Protein AF-A0A077WDD2-F1 (afdb_monomer_lite)

InterPro domains:
  IPR000727 Target SNARE coiled-coil homology domain [PS50192] (59-121)
  IPR000727 Target SNARE coiled-coil homology domain [SM00397] (54-121)
  IPR010989 SNARE [SSF47661] (2-114)
  IPR045242 Syntaxin [PTHR19957] (3-129)

Organism: NCBI:txid688394

Foldseek 3Di:
DVVVVVVVVLVVQLVLVCVVPVPDDPVNSVCCVVVPPSPVSVVVSCCVVCPPPPVVVVVVVVVVVVVVVVVVVVVVVVVVVVVVVVVVVVVVVVVVVVVVVVVVVVVVVVVVVVVVVVVVVVVVVVVVVPPDVVVVVVVVVVPD

Radius of gyration: 53.76 Å; chains: 1; bounding box: 95×28×147 Å

Secondary structure (DSSP, 8-state):
-HHHHHHHHHHHHHHHHHHH-TT--HHHHHHHHHTS-HHHHHHHHHHHHHHHHHHHHHHHHHHHHHHHHHHHHHHHHHHHHHHHHHHHHHHHHHHHHHHHHHHHHHHHHHHHHHHHHHHHHHHHHHHHT-SSHHHHHHHHTT--

Structure (mmCIF, N/CA/C/O backbone):
data_AF-A0A077WDD2-F1
#
_entry.id   AF-A0A077WDD2-F1
#
loop_
_atom_site.group_PDB
_atom_site.id
_atom_site.type_symbol
_atom_site.label_atom_id
_atom_site.label_alt_id
_atom_site.label_comp_id
_atom_site.label_asym_id
_atom_site.label_entity_id
_atom_site.label_seq_id
_atom_site.pdbx_PDB_ins_code
_atom_site.Cartn_x
_atom_site.Cartn_y
_atom_site.Cartn_z
_atom_site.occupancy
_atom_site.B_iso_or_equiv
_atom_site.auth_seq_id
_atom_site.auth_comp_id
_atom_site.auth_asym_id
_atom_site.auth_atom_id
_atom_site.pdbx_PDB_model_num
ATOM 1 N N . MET A 1 1 ? -9.088 -19.441 65.237 1.00 60.03 1 MET A N 1
ATOM 2 C CA . MET A 1 1 ? -9.086 -19.517 63.758 1.00 60.03 1 MET A CA 1
ATOM 3 C C . MET A 1 1 ? -10.332 -18.861 63.164 1.00 60.03 1 MET A C 1
ATOM 5 O O . MET A 1 1 ? -10.167 -17.946 62.370 1.00 60.03 1 MET A O 1
ATOM 9 N N . GLU A 1 2 ? -11.548 -19.211 63.598 1.00 63.06 2 GLU A N 1
ATOM 10 C CA . GLU A 1 2 ? -12.814 -18.647 63.072 1.00 63.06 2 GLU A CA 1
ATOM 11 C C . GLU A 1 2 ? -12.911 -17.114 63.093 1.00 63.06 2 GLU A C 1
ATOM 13 O O . GLU A 1 2 ? -13.174 -16.514 62.058 1.00 63.06 2 GLU A O 1
ATOM 18 N N . ARG A 1 3 ? -12.581 -16.447 64.209 1.00 73.81 3 ARG A N 1
ATOM 19 C CA . ARG A 1 3 ? -12.674 -14.971 64.307 1.00 73.81 3 ARG A CA 1
ATOM 20 C C . ARG A 1 3 ? -11.801 -14.206 63.300 1.00 73.81 3 ARG A C 1
ATOM 22 O O . ARG A 1 3 ? -12.102 -13.068 62.948 1.00 73.81 3 ARG A O 1
ATOM 29 N N . MET A 1 4 ? -10.699 -14.805 62.840 1.00 74.94 4 MET A N 1
ATOM 30 C CA . MET A 1 4 ? -9.852 -14.219 61.791 1.00 74.94 4 MET A CA 1
ATOM 31 C C . MET A 1 4 ? -10.467 -14.399 60.400 1.00 74.94 4 MET A C 1
ATOM 33 O O . MET A 1 4 ? -10.372 -13.491 59.574 1.00 74.94 4 MET A O 1
ATOM 37 N N . TYR A 1 5 ? -11.100 -15.546 60.145 1.00 74.56 5 TYR A N 1
ATOM 38 C CA . TYR A 1 5 ? -11.825 -15.803 58.900 1.00 74.56 5 TYR A CA 1
ATOM 39 C C . TYR A 1 5 ? -13.037 -14.885 58.767 1.00 74.56 5 TYR A C 1
ATOM 41 O O . TYR A 1 5 ? -13.215 -14.259 57.726 1.00 74.56 5 TYR A O 1
ATOM 49 N N . GLU A 1 6 ? -13.795 -14.724 59.844 1.00 77.75 6 GLU A N 1
ATOM 50 C CA . GLU A 1 6 ? -14.983 -13.876 59.894 1.00 77.75 6 GLU A CA 1
ATOM 51 C C . GLU A 1 6 ? -14.646 -12.395 59.646 1.00 77.75 6 GLU A C 1
ATOM 53 O O . GLU A 1 6 ? -15.274 -11.735 58.818 1.00 77.75 6 GLU A O 1
ATOM 58 N N . ARG A 1 7 ? -13.563 -11.885 60.254 1.00 82.38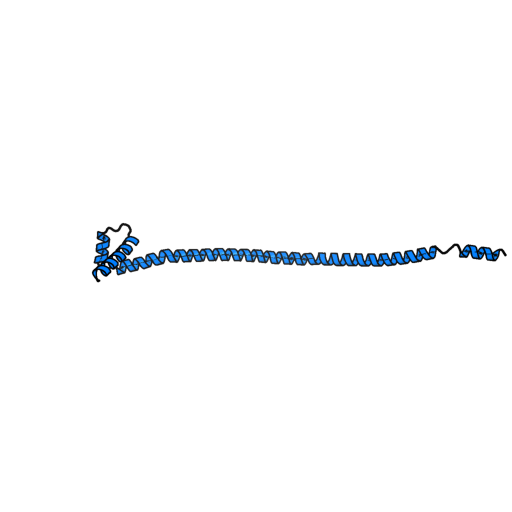 7 ARG A N 1
ATOM 59 C CA . ARG A 1 7 ? -13.057 -10.529 59.970 1.00 82.38 7 ARG A CA 1
ATOM 60 C C . ARG A 1 7 ? -12.615 -10.352 58.521 1.00 82.38 7 ARG A C 1
ATOM 62 O O . ARG A 1 7 ? -12.951 -9.346 57.900 1.00 82.38 7 ARG A O 1
ATOM 69 N N . LYS A 1 8 ? -11.860 -11.311 57.972 1.00 80.12 8 LYS A N 1
ATOM 70 C CA . LYS A 1 8 ? -11.415 -11.258 56.569 1.00 80.12 8 LYS A CA 1
ATOM 71 C C . LYS A 1 8 ? -12.592 -11.330 55.597 1.00 80.12 8 LYS A C 1
ATOM 73 O O . LYS A 1 8 ? -12.531 -10.703 54.542 1.00 80.12 8 LYS A O 1
ATOM 78 N N . TYR A 1 9 ? -13.640 -12.071 55.946 1.00 77.50 9 TYR A N 1
ATOM 79 C CA . TYR A 1 9 ? -14.871 -12.165 55.171 1.00 77.50 9 TYR A CA 1
ATOM 80 C C . TYR A 1 9 ? -15.644 -10.838 55.186 1.00 77.50 9 TYR A C 1
ATOM 82 O O . TYR A 1 9 ? -15.887 -10.280 54.114 1.00 77.50 9 TYR A O 1
ATOM 90 N N . ARG A 1 10 ? -15.895 -10.252 56.368 1.00 82.00 10 ARG A N 1
ATOM 91 C CA . ARG A 1 10 ? -16.527 -8.922 56.494 1.00 82.00 10 ARG A CA 1
ATOM 92 C C . ARG A 1 10 ? -15.783 -7.841 55.709 1.00 82.00 10 ARG A C 1
ATOM 94 O O . ARG A 1 10 ? -16.391 -7.131 54.918 1.00 82.00 10 ARG A O 1
ATOM 101 N N . GLN A 1 11 ? -14.455 -7.778 55.834 1.00 82.94 11 GLN A N 1
ATOM 102 C CA . GLN A 1 11 ? -13.628 -6.807 55.100 1.00 82.94 11 GLN A CA 1
ATOM 103 C C . GLN A 1 11 ? -13.669 -6.971 53.575 1.00 82.94 11 GLN A C 1
ATOM 105 O O . GLN A 1 11 ? -13.337 -6.040 52.837 1.00 82.94 11 GLN A O 1
ATOM 110 N N . ARG A 1 12 ? -13.972 -8.170 53.067 1.00 80.25 12 ARG A N 1
ATOM 111 C CA . ARG A 1 12 ? -14.144 -8.391 51.626 1.00 80.25 12 ARG A CA 1
ATOM 112 C C . ARG A 1 12 ? -15.505 -7.881 51.166 1.00 80.25 12 ARG A C 1
ATOM 114 O O . ARG A 1 12 ? -15.552 -7.165 50.172 1.00 80.25 12 ARG A O 1
ATOM 121 N N . ILE A 1 13 ? -16.567 -8.186 51.911 1.00 76.62 13 ILE A N 1
ATOM 122 C CA . ILE A 1 13 ? -17.924 -7.731 51.583 1.00 76.62 13 ILE A CA 1
ATOM 123 C C . ILE A 1 13 ? -18.043 -6.209 51.683 1.00 76.62 13 ILE A C 1
ATOM 125 O O . ILE A 1 13 ? -18.556 -5.582 50.762 1.00 76.62 13 ILE A O 1
ATOM 129 N N . GLU A 1 14 ? -17.483 -5.593 52.723 1.00 81.00 14 GLU A N 1
ATOM 130 C CA . GLU A 1 14 ? -17.473 -4.134 52.872 1.00 81.00 14 GLU A CA 1
ATOM 131 C C . GLU A 1 14 ? -16.817 -3.428 51.674 1.00 81.00 14 GLU A C 1
ATOM 133 O O . GLU A 1 14 ? -17.360 -2.456 51.144 1.00 81.00 14 GLU A O 1
ATOM 138 N N . ARG A 1 15 ? -15.667 -3.932 51.206 1.00 80.31 15 ARG A N 1
ATOM 139 C CA . ARG A 1 15 ? -14.998 -3.384 50.016 1.00 80.31 15 ARG A CA 1
ATOM 140 C C . ARG A 1 15 ? -15.868 -3.504 48.769 1.00 80.31 15 ARG A C 1
ATOM 142 O O . ARG A 1 15 ? -15.912 -2.566 47.979 1.00 80.31 15 ARG A O 1
ATOM 149 N N . GLN A 1 16 ? -16.575 -4.622 48.616 1.00 71.94 16 GLN A N 1
ATOM 150 C CA . GLN A 1 16 ? -17.495 -4.846 47.502 1.00 71.94 16 GLN A CA 1
ATOM 151 C C . GLN A 1 16 ? -18.674 -3.856 47.539 1.00 71.94 16 GLN A C 1
ATOM 153 O O . GLN A 1 16 ? -19.033 -3.291 46.510 1.00 71.94 16 GLN A O 1
ATOM 158 N N . ILE A 1 17 ? -19.243 -3.598 48.723 1.00 75.19 17 ILE A N 1
ATOM 159 C CA . ILE A 1 17 ? -20.353 -2.648 48.908 1.00 75.19 17 ILE A CA 1
ATOM 160 C C . ILE A 1 17 ? -19.895 -1.221 48.599 1.00 75.19 17 ILE A C 1
ATOM 162 O O . ILE A 1 17 ? -20.544 -0.522 47.823 1.00 75.19 17 ILE A O 1
ATOM 166 N N . ARG A 1 18 ? -18.749 -0.797 49.146 1.00 77.62 18 ARG A N 1
ATOM 167 C CA . ARG A 1 18 ? -18.195 0.548 48.918 1.00 77.62 18 ARG A CA 1
ATOM 168 C C . ARG A 1 18 ? -17.770 0.783 47.465 1.00 77.62 18 ARG A C 1
ATOM 170 O O . ARG A 1 18 ? -17.810 1.920 47.010 1.00 77.62 18 ARG A O 1
ATOM 177 N N . PHE A 1 19 ? -17.409 -0.266 46.725 1.00 73.19 19 PHE A N 1
ATOM 178 C CA . PHE A 1 19 ? -17.157 -0.170 45.284 1.00 73.19 19 PHE A CA 1
ATOM 179 C C . PHE A 1 19 ? -18.426 0.202 44.498 1.00 73.19 19 PHE A C 1
ATOM 181 O O . PHE A 1 19 ? -18.357 0.977 43.550 1.00 73.19 19 PHE A O 1
ATOM 188 N N . VAL A 1 20 ? -19.589 -0.315 44.910 1.00 68.19 20 VAL A N 1
ATOM 189 C CA . VAL A 1 20 ? -20.886 -0.048 44.259 1.00 68.19 20 VAL A CA 1
ATOM 190 C C . VAL A 1 20 ? -21.521 1.249 44.768 1.00 68.19 20 VAL A C 1
ATOM 192 O O . VAL A 1 20 ? -22.105 2.003 43.992 1.00 68.19 20 VAL A O 1
ATOM 195 N N . LYS A 1 21 ? -21.403 1.527 46.070 1.00 70.31 21 LYS A N 1
ATOM 196 C CA . LYS A 1 21 ? -21.959 2.710 46.730 1.00 70.31 21 LYS A CA 1
ATOM 197 C C . LYS A 1 21 ? -20.865 3.402 47.557 1.00 70.31 21 LYS A C 1
ATOM 199 O O . LYS A 1 21 ? -20.738 3.131 48.752 1.00 70.31 21 LYS A O 1
ATOM 204 N N . PRO A 1 22 ? -20.094 4.327 46.953 1.00 74.88 22 PRO A N 1
ATOM 205 C CA . PRO A 1 22 ? -18.954 4.985 47.606 1.00 74.88 22 PRO A CA 1
ATOM 206 C C . PRO A 1 22 ? -19.325 5.759 48.876 1.00 74.88 22 PRO A C 1
ATOM 208 O O . PRO A 1 22 ? -18.512 5.885 49.787 1.00 74.88 22 PRO A O 1
ATOM 211 N N . ASN A 1 23 ? -20.573 6.235 48.944 1.00 78.19 23 ASN A N 1
ATOM 212 C CA . ASN A 1 23 ? -21.110 7.045 50.038 1.00 78.19 23 ASN A CA 1
ATOM 213 C C . ASN A 1 23 ? -21.904 6.221 51.071 1.00 78.19 23 ASN A C 1
ATOM 215 O O . ASN A 1 23 ? -22.665 6.800 51.845 1.00 78.19 23 ASN A O 1
ATOM 219 N N . ALA A 1 24 ? -21.804 4.886 51.056 1.00 75.56 24 ALA A N 1
ATOM 220 C CA . ALA A 1 24 ? -22.479 4.044 52.043 1.00 75.56 24 ALA A CA 1
ATOM 221 C C . ALA A 1 24 ? -21.936 4.328 53.455 1.00 75.56 24 ALA A C 1
ATOM 223 O O . ALA A 1 24 ? -20.719 4.338 53.667 1.00 75.56 24 ALA A O 1
ATOM 224 N N . SER A 1 25 ? -22.834 4.563 54.418 1.00 82.50 25 SER A N 1
ATOM 225 C CA . SER A 1 25 ? -22.439 4.729 55.820 1.00 82.50 25 SER A CA 1
ATOM 226 C C . SER A 1 25 ? -22.046 3.382 56.427 1.00 82.50 25 SER A C 1
ATOM 228 O O . SER A 1 25 ? -22.465 2.326 55.948 1.00 82.50 25 SER A O 1
ATOM 230 N N . GLN A 1 26 ? -21.253 3.409 57.500 1.00 80.31 26 GLN A N 1
ATOM 231 C CA . GLN A 1 26 ? -20.816 2.183 58.173 1.00 80.31 26 GLN A CA 1
ATOM 232 C C . GLN A 1 26 ? -22.012 1.344 58.661 1.00 80.31 26 GLN A C 1
ATOM 234 O O . GLN A 1 26 ? -22.034 0.136 58.455 1.00 80.31 26 GLN A O 1
ATOM 239 N N . ASP A 1 27 ? -23.056 2.005 59.171 1.00 79.88 27 ASP A N 1
ATOM 240 C CA . ASP A 1 27 ? -24.294 1.354 59.613 1.00 79.88 27 ASP A CA 1
ATOM 241 C C . ASP A 1 27 ? -25.061 0.682 58.466 1.00 79.88 27 ASP A C 1
ATOM 243 O O . ASP A 1 27 ? -25.736 -0.325 58.669 1.00 79.88 27 ASP A O 1
ATOM 247 N N . GLU A 1 28 ? -24.998 1.237 57.254 1.00 73.06 28 GLU A N 1
ATOM 248 C CA . GLU A 1 28 ? -25.636 0.644 56.076 1.00 73.06 28 GLU A CA 1
ATOM 249 C C . GLU A 1 28 ? -24.865 -0.595 55.602 1.00 73.06 28 GLU A C 1
ATOM 251 O O . GLU A 1 28 ? -25.471 -1.616 55.280 1.00 73.06 28 GLU A O 1
ATOM 256 N N . VAL A 1 29 ? -23.530 -0.532 55.625 1.00 77.25 29 VAL A N 1
ATOM 257 C CA . VAL A 1 29 ? -22.656 -1.671 55.317 1.00 77.25 29 VAL A CA 1
ATOM 258 C C . VAL A 1 29 ? -22.899 -2.819 56.296 1.00 77.25 29 VAL A C 1
ATOM 260 O O . VAL A 1 29 ? -23.076 -3.955 55.858 1.00 77.25 29 VAL A O 1
ATOM 263 N N . ASP A 1 30 ? -22.955 -2.533 57.598 1.00 80.88 30 ASP A N 1
ATOM 264 C CA . ASP A 1 30 ? -23.160 -3.557 58.624 1.00 80.88 30 ASP A CA 1
ATOM 265 C C . ASP A 1 30 ? -24.538 -4.220 58.500 1.00 80.88 30 ASP A C 1
ATOM 267 O O . ASP A 1 30 ? -24.632 -5.444 58.559 1.00 80.88 30 ASP A O 1
ATOM 271 N N . ARG A 1 31 ? -25.596 -3.455 58.193 1.00 78.56 31 ARG A N 1
ATOM 272 C CA . ARG A 1 31 ? -26.936 -4.017 57.937 1.00 78.56 31 ARG A CA 1
ATOM 273 C C . ARG A 1 31 ? -26.968 -4.973 56.748 1.00 78.56 31 ARG A C 1
ATOM 275 O O . ARG A 1 31 ? -27.664 -5.977 56.813 1.00 78.56 31 ARG A O 1
ATOM 282 N N . ILE A 1 32 ? -26.243 -4.667 55.673 1.00 72.25 32 ILE A N 1
ATOM 283 C CA . ILE A 1 32 ? -26.188 -5.502 54.461 1.00 72.25 32 ILE A CA 1
ATOM 284 C C . ILE A 1 32 ? -25.344 -6.763 54.691 1.00 72.25 32 ILE A C 1
ATOM 286 O O . ILE A 1 32 ? -25.631 -7.828 54.148 1.00 72.25 32 ILE A O 1
ATOM 290 N N . VAL A 1 33 ? -24.288 -6.647 55.494 1.00 75.69 33 VAL A N 1
ATOM 291 C CA . VAL A 1 33 ? -23.458 -7.782 55.910 1.00 75.69 33 VAL A CA 1
ATOM 292 C C . VAL A 1 33 ? -24.249 -8.722 56.827 1.00 75.69 33 VAL A C 1
ATOM 294 O O . VAL A 1 33 ? -24.132 -9.939 56.688 1.00 75.69 33 VAL A O 1
ATOM 297 N N . ASP A 1 34 ? -25.074 -8.168 57.718 1.00 75.50 34 ASP A N 1
ATOM 298 C CA . ASP A 1 34 ? -25.865 -8.920 58.698 1.00 75.50 34 ASP A CA 1
ATOM 299 C C . ASP A 1 34 ? -27.185 -9.467 58.127 1.00 75.50 34 ASP A C 1
ATOM 301 O O . ASP A 1 34 ? -27.693 -10.473 58.624 1.00 75.50 34 ASP A O 1
ATOM 305 N N . SER A 1 35 ? -27.740 -8.862 57.067 1.00 68.50 35 SER A N 1
ATOM 306 C CA . SER A 1 35 ? -29.018 -9.283 56.469 1.00 68.50 35 SER A CA 1
ATOM 307 C C . SER A 1 35 ? -28.960 -10.621 55.727 1.00 68.50 35 SER A C 1
ATOM 309 O O . SER A 1 35 ? -29.995 -11.115 55.288 1.00 68.50 35 SER A O 1
ATOM 311 N N . ASN A 1 36 ? -27.780 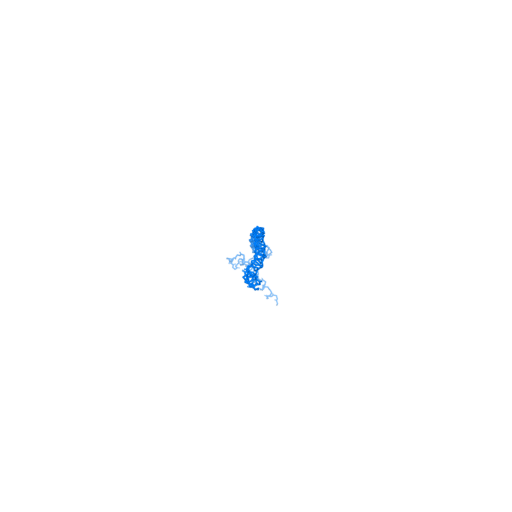-11.235 55.594 1.00 60.09 36 ASN A N 1
ATOM 312 C CA . ASN A 1 36 ? -27.578 -12.525 54.928 1.00 60.09 36 ASN A CA 1
ATOM 313 C C . ASN A 1 36 ? -28.138 -12.586 53.482 1.00 60.09 36 ASN A C 1
ATOM 315 O O . ASN A 1 36 ? -28.306 -13.673 52.928 1.00 60.09 36 ASN A O 1
ATOM 319 N N . GLU A 1 37 ? -28.328 -11.424 52.833 1.00 61.69 37 GLU A N 1
ATOM 320 C CA . GLU A 1 37 ? -28.595 -11.262 51.392 1.00 61.69 37 GLU A CA 1
ATOM 321 C C . GLU A 1 37 ? -27.372 -10.760 50.574 1.00 61.69 37 GLU A C 1
ATOM 323 O O . GLU A 1 37 ? -27.512 -9.926 49.673 1.00 61.69 37 GLU A O 1
ATOM 328 N N . PRO A 1 38 ? -26.132 -11.244 50.799 1.00 57.81 38 PRO A N 1
ATOM 329 C CA . PRO A 1 38 ? -24.995 -10.813 49.991 1.00 57.81 38 PRO A CA 1
ATOM 330 C C . PRO A 1 38 ? -25.113 -11.276 48.529 1.00 57.81 38 PRO A C 1
ATOM 332 O O . PRO A 1 38 ? -24.479 -10.693 47.656 1.00 57.81 38 PRO A O 1
ATOM 335 N N . SER A 1 39 ? -25.933 -12.290 48.236 1.00 58.03 39 SER A N 1
ATOM 336 C CA . SER A 1 39 ? -26.061 -12.921 46.917 1.00 58.03 39 SER A CA 1
ATOM 337 C C . SER A 1 39 ? -26.628 -11.996 45.832 1.00 58.03 39 SER A C 1
ATOM 339 O O . SER A 1 39 ? -26.098 -11.994 44.718 1.00 58.03 39 SER A O 1
ATOM 341 N N . GLN A 1 40 ? -27.642 -11.176 46.131 1.00 60.91 40 GLN A N 1
ATOM 342 C CA . GLN A 1 40 ? -28.234 -10.263 45.140 1.00 60.91 40 GLN A CA 1
ATOM 343 C C . GLN A 1 40 ? -27.293 -9.110 44.779 1.00 60.91 40 GLN A C 1
ATOM 345 O O . GLN A 1 40 ? -27.095 -8.820 43.600 1.00 60.91 40 GLN A O 1
ATOM 350 N N . ILE A 1 41 ? -26.639 -8.502 45.772 1.00 61.41 41 ILE A N 1
ATOM 351 C CA . ILE A 1 41 ? -25.672 -7.418 45.542 1.00 61.41 41 ILE A CA 1
ATOM 352 C C . ILE A 1 41 ? -24.440 -7.949 44.800 1.00 61.41 41 ILE A C 1
ATOM 354 O O . ILE A 1 41 ? -23.918 -7.277 43.907 1.00 61.41 41 ILE A O 1
ATOM 358 N N . PHE A 1 42 ? -24.004 -9.178 45.097 1.00 58.59 42 PHE A N 1
ATOM 359 C CA . PHE A 1 42 ? -22.895 -9.807 44.381 1.00 58.59 42 PHE A CA 1
ATOM 360 C C . PHE A 1 42 ? -23.243 -10.089 42.916 1.00 58.59 42 PHE A C 1
ATOM 362 O O . PHE A 1 42 ? -22.450 -9.750 42.036 1.00 58.59 42 PHE A O 1
ATOM 369 N N . ALA A 1 43 ? -24.434 -10.639 42.647 1.00 61.56 43 ALA A N 1
ATOM 370 C CA . ALA A 1 43 ? -24.925 -10.884 41.291 1.00 61.56 43 ALA A CA 1
ATOM 371 C C . ALA A 1 43 ? -25.019 -9.579 40.488 1.00 61.56 43 ALA A C 1
ATOM 373 O O . ALA A 1 43 ? -24.549 -9.511 39.351 1.00 61.56 43 ALA A O 1
ATOM 374 N N . GLN A 1 44 ? -25.516 -8.510 41.112 1.00 59.88 44 GLN A N 1
ATOM 375 C CA . GLN A 1 44 ? -25.547 -7.187 40.504 1.00 59.88 44 GLN A CA 1
ATOM 376 C C . GLN A 1 44 ? -24.121 -6.662 40.231 1.00 59.88 44 GLN A C 1
ATOM 378 O O . GLN A 1 44 ? -23.847 -6.173 39.135 1.00 59.88 44 GLN A O 1
ATOM 383 N N . SER A 1 45 ? -23.178 -6.836 41.168 1.00 56.62 45 SER A N 1
ATOM 384 C CA . SER A 1 45 ? -21.779 -6.394 41.019 1.00 56.62 45 SER A CA 1
ATOM 385 C C . SER A 1 45 ? -21.018 -7.123 39.904 1.00 56.62 45 SER A C 1
ATOM 387 O O . SER A 1 45 ? -20.215 -6.502 39.207 1.00 56.62 45 SER A O 1
ATOM 389 N N . LEU A 1 46 ? -21.300 -8.413 39.678 1.00 59.25 46 LEU A N 1
ATOM 390 C CA . LEU A 1 46 ? -20.712 -9.190 38.584 1.00 59.25 46 LEU A CA 1
ATOM 391 C C . LEU A 1 46 ? -21.239 -8.719 37.226 1.00 59.25 46 LEU A C 1
ATOM 393 O O . LEU A 1 46 ? -20.459 -8.576 36.284 1.00 59.25 46 LEU A O 1
ATOM 397 N N . VAL A 1 47 ? -22.535 -8.414 37.131 1.00 62.66 47 VAL A N 1
ATOM 398 C CA . VAL A 1 47 ? -23.155 -7.906 35.899 1.00 62.66 47 VAL A CA 1
ATOM 399 C C . VAL A 1 47 ? -22.632 -6.511 35.545 1.00 62.66 47 VAL A C 1
ATOM 401 O O . VAL A 1 47 ? -22.287 -6.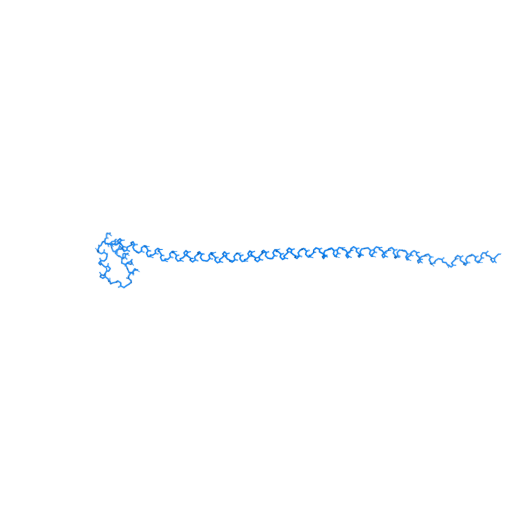281 34.386 1.00 62.66 47 VAL A O 1
ATOM 404 N N . TYR A 1 48 ? -22.505 -5.601 36.517 1.00 61.69 48 TYR A N 1
ATOM 405 C CA . TYR A 1 48 ? -21.973 -4.251 36.282 1.00 61.69 48 TYR A CA 1
ATOM 406 C C . TYR A 1 48 ? -20.481 -4.259 35.913 1.00 61.69 48 TYR A C 1
ATOM 408 O O . TYR A 1 48 ? -20.085 -3.621 34.936 1.00 61.69 48 TYR A O 1
ATOM 416 N N . THR A 1 49 ? -19.663 -5.026 36.640 1.00 58.41 49 THR A N 1
ATOM 417 C CA . THR A 1 49 ? -18.208 -5.097 36.407 1.00 58.41 49 THR A CA 1
ATOM 418 C C . THR A 1 49 ? -17.868 -5.778 35.077 1.00 58.41 49 THR A C 1
ATOM 420 O O . THR A 1 49 ? -16.948 -5.347 34.382 1.00 58.41 49 THR A O 1
ATOM 423 N N . THR A 1 50 ? -18.628 -6.807 34.684 1.00 57.88 50 THR A N 1
ATOM 424 C CA . THR A 1 50 ? -18.379 -7.553 33.436 1.00 57.88 50 THR A CA 1
ATOM 425 C C . THR A 1 50 ? -18.892 -6.800 32.207 1.00 57.88 50 THR A C 1
ATOM 427 O O . THR A 1 50 ? -18.218 -6.773 31.180 1.00 57.88 50 THR A O 1
ATOM 430 N N . ARG A 1 51 ? -20.057 -6.137 32.289 1.00 59.28 51 ARG A N 1
ATOM 431 C CA . ARG A 1 51 ? -20.645 -5.443 31.130 1.00 59.28 51 ARG A CA 1
ATOM 432 C C . ARG A 1 51 ? -19.952 -4.135 30.764 1.00 59.28 51 ARG A C 1
ATOM 434 O O . ARG A 1 51 ? -19.893 -3.823 29.580 1.00 59.28 51 ARG A O 1
ATOM 441 N N . SER A 1 52 ? -19.453 -3.374 31.738 1.00 63.84 52 SER A N 1
ATOM 442 C CA . SER A 1 52 ? -18.914 -2.039 31.447 1.00 63.84 52 SER A CA 1
ATOM 443 C C . SER A 1 52 ? -17.524 -2.100 30.815 1.00 63.84 52 SER A C 1
ATOM 445 O O . SER A 1 52 ? -17.285 -1.461 29.799 1.00 63.84 52 SER A O 1
ATOM 447 N N . ASN A 1 53 ? -16.612 -2.900 31.369 1.00 63.41 53 ASN A N 1
ATOM 448 C CA . ASN A 1 53 ? -15.199 -2.802 30.991 1.00 63.41 53 ASN A CA 1
ATOM 449 C C . ASN A 1 53 ? -14.820 -3.706 29.810 1.00 63.41 53 ASN A C 1
ATOM 451 O O . ASN A 1 53 ? -14.018 -3.306 28.972 1.00 63.41 53 ASN A O 1
ATOM 455 N N . GLN A 1 54 ? -15.408 -4.901 29.697 1.00 66.06 54 GLN A N 1
ATOM 456 C CA . GLN A 1 54 ? -15.033 -5.849 28.638 1.00 66.06 54 GLN A CA 1
ATOM 457 C C . GLN A 1 54 ? -15.676 -5.499 27.289 1.00 66.06 54 GLN A C 1
ATOM 459 O O . GLN A 1 54 ? -15.014 -5.567 26.260 1.00 66.06 54 GLN A O 1
ATOM 464 N N . GLY A 1 55 ? -16.939 -5.057 27.277 1.00 68.81 55 GLY A N 1
ATOM 465 C CA . GLY A 1 55 ? -17.632 -4.690 26.035 1.00 68.81 55 GLY A CA 1
ATOM 466 C C . GLY A 1 55 ? -17.023 -3.469 25.340 1.00 68.81 55 GLY A C 1
ATOM 467 O O . GLY A 1 55 ? -16.873 -3.466 24.121 1.00 68.81 55 GLY A O 1
ATOM 468 N N . GLN A 1 56 ? -16.616 -2.456 26.112 1.00 75.31 56 GLN A N 1
ATOM 469 C CA . GLN A 1 56 ? -15.961 -1.262 25.568 1.00 75.31 56 GLN A CA 1
ATOM 470 C C . GLN A 1 56 ? -14.563 -1.569 25.015 1.00 75.31 56 GLN A C 1
ATOM 472 O O . GLN A 1 56 ? -14.202 -1.048 23.963 1.00 75.31 56 GLN A O 1
ATOM 477 N N . GLN A 1 57 ? -13.800 -2.443 25.679 1.00 80.06 57 GLN A N 1
ATOM 478 C CA . GLN A 1 57 ? -12.483 -2.873 25.198 1.00 80.06 57 GLN A CA 1
ATOM 479 C C . GLN A 1 57 ? -12.577 -3.680 23.901 1.00 80.06 57 GLN A C 1
ATOM 481 O O . GLN A 1 57 ? -11.850 -3.391 22.956 1.00 80.06 57 GLN A O 1
ATOM 486 N N . VAL A 1 58 ? -13.509 -4.635 23.822 1.00 79.06 58 VAL A N 1
ATOM 487 C CA . VAL A 1 58 ? -13.731 -5.428 22.602 1.00 79.06 58 VAL A CA 1
ATOM 488 C C . VAL A 1 58 ? -14.183 -4.536 21.444 1.00 79.06 58 VAL A C 1
ATOM 490 O O . VAL A 1 58 ? -13.693 -4.684 20.330 1.00 79.06 58 VAL A O 1
ATOM 493 N N . LEU A 1 59 ? -15.076 -3.573 21.694 1.00 78.25 59 LEU A N 1
ATOM 494 C CA . LEU A 1 59 ? -15.512 -2.629 20.664 1.00 78.25 59 LEU A CA 1
ATOM 495 C C . LEU A 1 59 ? -14.356 -1.753 20.156 1.00 78.25 59 LEU A C 1
ATOM 497 O O . LEU A 1 59 ? -14.244 -1.547 18.950 1.00 78.25 59 LEU A O 1
ATOM 501 N N . ALA A 1 60 ? -13.493 -1.269 21.053 1.00 86.38 60 ALA A N 1
ATOM 502 C CA . ALA A 1 60 ? -12.312 -0.495 20.680 1.00 86.38 60 ALA A CA 1
ATOM 503 C C . ALA A 1 60 ? -11.315 -1.330 19.859 1.00 86.38 60 ALA A C 1
ATOM 505 O O . ALA A 1 60 ? -10.780 -0.845 18.867 1.00 86.38 60 ALA A O 1
ATOM 506 N N . GLU A 1 61 ? -11.105 -2.602 20.216 1.00 87.56 61 GLU A N 1
ATOM 507 C CA . GLU A 1 61 ? -10.257 -3.507 19.434 1.00 87.56 61 GLU A CA 1
ATOM 508 C C . GLU A 1 61 ? -10.831 -3.751 18.031 1.00 87.56 61 GLU A C 1
ATOM 510 O O . GLU A 1 61 ? -10.097 -3.697 17.045 1.00 87.56 61 GLU A O 1
ATOM 515 N N . VAL A 1 62 ? -12.143 -3.978 17.921 1.00 87.75 62 VAL A N 1
ATOM 516 C CA . VAL A 1 62 ? -12.817 -4.169 16.628 1.00 87.75 62 VAL A CA 1
ATOM 517 C C . VAL A 1 62 ? -12.709 -2.917 15.755 1.00 87.75 62 VAL A C 1
ATOM 519 O O . VAL A 1 62 ? -12.455 -3.042 14.559 1.00 87.75 62 VAL A O 1
ATOM 522 N N . GLN A 1 63 ? -12.859 -1.722 16.332 1.00 90.69 63 GLN A N 1
ATOM 523 C CA . GLN A 1 63 ? -12.694 -0.463 15.598 1.00 90.69 63 GLN A CA 1
ATOM 524 C C . GLN A 1 63 ? -11.257 -0.272 15.104 1.00 90.69 63 GLN A C 1
ATOM 526 O O . GLN A 1 63 ? -11.066 0.006 13.925 1.00 90.69 63 GLN A O 1
ATOM 531 N N . ASN A 1 64 ? -10.255 -0.522 15.952 1.00 93.38 64 ASN A N 1
ATOM 532 C CA . ASN A 1 64 ? -8.850 -0.440 15.544 1.00 93.38 64 ASN A CA 1
ATOM 533 C C . ASN A 1 64 ? -8.534 -1.415 14.400 1.00 93.38 64 ASN A C 1
ATOM 535 O O . ASN A 1 64 ? -7.960 -1.018 13.392 1.00 93.38 64 ASN A O 1
ATOM 539 N N . ARG A 1 65 ? -8.985 -2.674 14.501 1.00 93.19 65 ARG A N 1
ATOM 540 C CA . ARG A 1 65 ? -8.813 -3.662 13.421 1.00 93.19 65 ARG A CA 1
ATOM 541 C C . ARG A 1 65 ? -9.486 -3.226 12.121 1.00 93.19 65 ARG A C 1
ATOM 543 O O . ARG A 1 65 ? -8.971 -3.502 11.044 1.00 93.19 65 ARG A O 1
ATOM 550 N N . HIS A 1 66 ? -10.650 -2.588 12.207 1.00 94.56 66 HIS A N 1
ATOM 551 C CA . HIS A 1 66 ? -11.363 -2.084 11.033 1.00 94.56 66 HIS A CA 1
ATOM 552 C C . HIS A 1 66 ? -10.596 -0.958 10.338 1.00 94.56 66 HIS A C 1
ATOM 554 O O . HIS A 1 66 ? -10.510 -0.939 9.110 1.00 94.56 66 HIS A O 1
ATOM 560 N N . ASP A 1 67 ? -10.011 -0.049 11.111 1.00 95.12 67 ASP A N 1
ATOM 561 C CA . ASP A 1 67 ? -9.190 1.034 10.572 1.00 95.12 67 ASP A CA 1
ATOM 562 C C . ASP A 1 67 ? -7.891 0.503 9.945 1.00 95.12 67 ASP A C 1
ATOM 564 O O . ASP A 1 67 ? -7.520 0.939 8.851 1.00 95.12 67 ASP A O 1
ATOM 568 N N . ASP A 1 68 ? -7.269 -0.513 10.551 1.00 95.25 68 ASP A N 1
ATOM 569 C CA . ASP A 1 68 ? -6.121 -1.216 9.965 1.00 95.25 68 ASP A CA 1
ATOM 570 C C . ASP A 1 68 ? -6.488 -1.881 8.625 1.00 95.25 68 ASP A C 1
ATOM 572 O O . ASP A 1 68 ? -5.763 -1.749 7.636 1.00 95.25 68 ASP A O 1
ATOM 576 N N . ILE A 1 69 ? -7.641 -2.559 8.553 1.00 94.56 69 ILE A N 1
ATOM 577 C CA . ILE A 1 69 ? -8.131 -3.194 7.317 1.00 94.56 69 ILE A CA 1
ATOM 578 C C . ILE A 1 69 ? -8.370 -2.151 6.222 1.00 94.56 69 ILE A C 1
ATOM 580 O O . ILE A 1 69 ? -7.958 -2.361 5.082 1.00 94.56 69 ILE A O 1
ATOM 584 N N . LYS A 1 70 ? -8.981 -1.010 6.554 1.00 94.75 70 LYS A N 1
ATOM 585 C CA . LYS A 1 70 ? -9.164 0.098 5.604 1.00 94.75 70 LYS A CA 1
ATOM 586 C C . LYS A 1 70 ? -7.840 0.644 5.085 1.00 94.75 70 LYS A C 1
ATOM 588 O O . LYS A 1 70 ? -7.744 1.016 3.915 1.00 94.75 70 LYS A O 1
ATOM 593 N N . HIS A 1 71 ? -6.823 0.722 5.942 1.00 94.50 71 HIS A N 1
ATOM 594 C CA . HIS A 1 71 ? -5.498 1.151 5.518 1.00 94.50 71 HIS A CA 1
ATOM 595 C C . HIS A 1 71 ? -4.899 0.165 4.508 1.00 94.50 71 HIS A C 1
ATOM 597 O O . HIS A 1 71 ? -4.458 0.586 3.441 1.00 94.50 71 HIS A O 1
ATOM 603 N N . ILE A 1 72 ? -4.980 -1.139 4.796 1.00 93.94 72 ILE A N 1
ATOM 604 C CA . ILE A 1 72 ? -4.528 -2.203 3.888 1.00 93.94 72 ILE A CA 1
ATOM 605 C C . ILE A 1 72 ? -5.274 -2.142 2.549 1.00 93.94 72 ILE A C 1
ATOM 607 O O . ILE A 1 72 ? -4.643 -2.221 1.498 1.00 93.94 72 ILE A O 1
ATOM 611 N N . GLU A 1 73 ? -6.598 -1.971 2.567 1.00 94.69 73 GLU A N 1
ATOM 612 C CA . GLU A 1 73 ? -7.413 -1.841 1.354 1.00 94.69 73 GLU A CA 1
ATOM 613 C C . GLU A 1 73 ? -6.930 -0.677 0.479 1.00 94.69 73 GLU A C 1
ATOM 615 O O . GLU A 1 73 ? -6.701 -0.852 -0.719 1.00 94.69 73 GLU A O 1
ATOM 620 N N . LYS A 1 74 ? -6.684 0.490 1.085 1.00 95.00 74 LYS A N 1
ATOM 621 C CA . LYS A 1 74 ? -6.142 1.652 0.374 1.00 95.00 74 LYS A CA 1
ATOM 622 C C . LYS A 1 74 ? -4.772 1.353 -0.243 1.00 95.00 74 LYS A C 1
ATOM 624 O O . LYS A 1 74 ? -4.557 1.665 -1.412 1.00 95.00 74 LYS A O 1
ATOM 629 N N . THR A 1 75 ? -3.870 0.711 0.502 1.00 91.62 75 THR A N 1
ATOM 630 C CA . THR A 1 75 ? -2.542 0.335 -0.009 1.00 91.62 75 THR A CA 1
ATOM 631 C C . THR A 1 75 ? -2.633 -0.654 -1.173 1.00 91.62 75 THR A C 1
ATOM 633 O O . THR A 1 75 ? -1.871 -0.539 -2.129 1.00 91.62 75 THR A O 1
ATOM 636 N N . ILE A 1 76 ? -3.572 -1.605 -1.143 1.00 92.75 76 ILE A N 1
ATOM 637 C CA . ILE A 1 76 ? -3.788 -2.552 -2.249 1.00 92.75 76 ILE A CA 1
ATOM 638 C C . ILE A 1 76 ? -4.242 -1.820 -3.516 1.00 92.75 76 ILE A C 1
ATOM 640 O O . ILE A 1 76 ? -3.748 -2.125 -4.602 1.00 92.75 76 ILE A O 1
ATOM 644 N N . VAL A 1 77 ? -5.147 -0.846 -3.391 1.00 94.50 77 VAL A N 1
ATOM 645 C CA . VAL A 1 77 ? -5.602 -0.032 -4.531 1.00 94.50 77 VAL A CA 1
ATOM 646 C C . VAL A 1 77 ? -4.445 0.773 -5.128 1.00 94.50 77 VAL A C 1
ATOM 648 O O . VAL A 1 77 ? -4.264 0.777 -6.344 1.00 94.50 77 VAL A O 1
ATOM 651 N N . GLU A 1 78 ? -3.622 1.403 -4.289 1.00 93.19 78 GLU A N 1
ATOM 652 C CA . GLU A 1 78 ? -2.435 2.147 -4.735 1.00 93.19 78 GLU A CA 1
ATOM 653 C C . GLU A 1 78 ? -1.407 1.232 -5.424 1.00 93.19 78 GLU A C 1
ATOM 655 O O . GLU A 1 78 ? -0.880 1.577 -6.482 1.00 93.19 78 GLU A O 1
ATOM 660 N N . LEU A 1 79 ? -1.161 0.034 -4.881 1.00 93.25 79 LEU A N 1
ATOM 661 C CA . LEU A 1 79 ? -0.276 -0.963 -5.494 1.00 93.25 79 LEU A CA 1
ATOM 662 C C . LEU A 1 79 ? -0.803 -1.464 -6.841 1.00 93.25 79 LEU A C 1
ATOM 664 O O . LEU A 1 79 ? -0.019 -1.661 -7.768 1.00 93.25 79 LEU A O 1
ATOM 668 N N . HIS A 1 80 ? -2.116 -1.669 -6.963 1.00 91.06 80 HIS A N 1
ATOM 669 C CA . HIS A 1 80 ? -2.734 -2.055 -8.227 1.00 91.06 80 HIS A CA 1
ATOM 670 C C . HIS A 1 80 ? -2.551 -0.969 -9.291 1.00 91.06 80 HIS A C 1
ATOM 672 O O . HIS A 1 80 ? -2.182 -1.285 -10.422 1.00 91.06 80 HIS A O 1
ATOM 678 N N . GLN A 1 81 ? -2.735 0.301 -8.916 1.00 91.31 81 GLN A N 1
ATOM 679 C CA . GLN A 1 81 ? -2.485 1.426 -9.814 1.00 91.31 81 GLN A CA 1
ATOM 680 C C . GLN A 1 81 ? -1.018 1.473 -10.257 1.00 91.31 81 GLN A C 1
ATOM 682 O O . GLN A 1 81 ? -0.750 1.601 -11.446 1.00 91.31 81 GLN A O 1
ATOM 687 N N . LEU A 1 82 ? -0.069 1.282 -9.334 1.00 91.62 82 LEU A N 1
ATOM 688 C CA . LEU A 1 82 ? 1.359 1.240 -9.664 1.00 91.62 82 LEU A CA 1
ATOM 689 C C . LEU A 1 82 ? 1.675 0.100 -10.646 1.00 91.62 82 LEU A C 1
ATOM 691 O O . LEU A 1 82 ? 2.396 0.307 -11.618 1.00 91.62 82 LEU A O 1
ATOM 695 N N . LEU A 1 83 ? 1.108 -1.092 -10.438 1.00 88.62 83 LEU A N 1
ATOM 696 C CA . LEU A 1 83 ? 1.254 -2.219 -11.367 1.00 88.62 83 LEU A CA 1
ATOM 697 C C . LEU A 1 83 ? 0.713 -1.894 -12.765 1.00 88.62 83 LEU A C 1
ATOM 699 O O . LEU A 1 83 ? 1.360 -2.231 -13.758 1.00 88.62 83 LEU A O 1
ATOM 703 N N . ALA A 1 84 ? -0.444 -1.234 -12.848 1.00 87.31 84 ALA A N 1
ATOM 704 C CA . ALA A 1 84 ? -1.027 -0.803 -14.115 1.00 87.31 84 ALA A CA 1
ATOM 705 C C . ALA A 1 84 ? -0.152 0.250 -14.816 1.00 87.31 84 ALA A C 1
ATOM 707 O O . ALA A 1 84 ? 0.142 0.114 -16.005 1.00 87.31 84 ALA A O 1
ATOM 708 N N . ASP A 1 85 ? 0.337 1.245 -14.074 1.00 89.00 85 ASP A N 1
ATOM 709 C CA . ASP A 1 85 ? 1.236 2.279 -14.590 1.00 89.00 85 ASP A CA 1
ATOM 710 C C . ASP A 1 85 ? 2.565 1.673 -15.070 1.00 89.00 85 ASP A C 1
ATOM 712 O O . ASP A 1 85 ? 3.068 2.026 -16.137 1.00 89.00 85 ASP A O 1
ATOM 716 N N . MET A 1 86 ? 3.112 0.698 -14.335 1.00 84.56 86 MET A N 1
ATOM 717 C CA . MET A 1 86 ? 4.317 -0.027 -14.739 1.00 84.56 86 MET A CA 1
ATOM 718 C C . MET A 1 86 ? 4.082 -0.843 -16.014 1.00 84.56 86 MET A C 1
ATOM 720 O O . MET A 1 86 ? 4.949 -0.869 -16.884 1.00 84.56 86 MET A O 1
ATOM 724 N N . SER A 1 87 ? 2.912 -1.471 -16.158 1.00 76.00 87 SER A N 1
ATOM 725 C CA . SER A 1 87 ? 2.543 -2.187 -17.383 1.00 76.00 87 SER A CA 1
ATOM 726 C C . SER A 1 87 ? 2.514 -1.249 -18.593 1.00 76.00 87 SER A C 1
ATOM 728 O O . SER A 1 87 ? 3.082 -1.587 -19.628 1.00 76.00 87 SER A O 1
ATOM 730 N N . MET A 1 88 ? 1.926 -0.055 -18.454 1.00 80.56 88 MET A N 1
ATOM 731 C CA . MET A 1 88 ? 1.904 0.950 -19.526 1.00 80.56 88 MET A CA 1
ATOM 732 C C . MET A 1 88 ? 3.307 1.467 -19.873 1.00 80.56 88 MET A C 1
ATOM 734 O O . MET A 1 88 ? 3.634 1.624 -21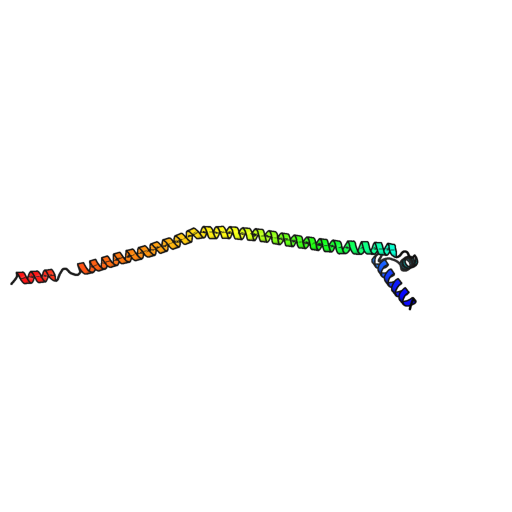.048 1.00 80.56 88 MET A O 1
ATOM 738 N N . LEU A 1 89 ? 4.161 1.707 -18.872 1.00 77.00 89 LEU A N 1
ATOM 739 C CA . LEU A 1 89 ? 5.539 2.158 -19.097 1.00 77.00 89 LEU A CA 1
ATOM 740 C C . LEU A 1 89 ? 6.407 1.096 -19.781 1.00 77.00 89 LEU A C 1
ATOM 742 O O . LEU A 1 89 ? 7.282 1.452 -20.569 1.00 77.00 89 LEU A O 1
ATOM 746 N N . VAL A 1 90 ? 6.203 -0.189 -19.477 1.00 76.62 90 VAL A N 1
ATOM 747 C CA . VAL A 1 90 ? 6.899 -1.299 -20.150 1.00 76.62 90 VAL A CA 1
ATOM 748 C C . VAL A 1 90 ? 6.420 -1.438 -21.594 1.00 76.62 90 VAL A C 1
ATOM 750 O O . VAL A 1 90 ? 7.247 -1.607 -22.486 1.00 76.62 90 VAL A O 1
ATOM 753 N N . GLU A 1 91 ? 5.115 -1.308 -21.839 1.00 70.75 91 GLU A N 1
ATOM 754 C CA . GLU A 1 91 ? 4.547 -1.325 -23.190 1.00 70.75 91 GLU A CA 1
ATOM 755 C C . GLU A 1 91 ? 5.091 -0.166 -24.044 1.00 70.75 91 GLU A C 1
ATOM 757 O O . GLU A 1 91 ? 5.599 -0.398 -25.139 1.00 70.75 91 GLU A O 1
ATOM 762 N N . GLN A 1 92 ? 5.113 1.063 -23.511 1.00 66.50 92 GLN A N 1
ATOM 763 C CA . GLN A 1 92 ? 5.708 2.222 -24.196 1.00 66.50 92 GLN A CA 1
ATOM 764 C C . GLN A 1 92 ? 7.211 2.070 -24.474 1.00 66.50 92 GLN A C 1
ATOM 766 O O . GLN A 1 92 ? 7.716 2.613 -25.457 1.00 66.50 92 GLN A O 1
ATOM 771 N N . GLN A 1 93 ? 7.948 1.350 -23.626 1.00 57.94 93 GLN A N 1
ATOM 772 C CA . GLN A 1 93 ? 9.382 1.122 -23.825 1.00 57.94 93 GLN A CA 1
ATOM 773 C C . GLN A 1 93 ? 9.697 0.115 -24.947 1.00 57.94 93 GLN A C 1
ATOM 775 O O . GLN A 1 93 ? 10.851 0.052 -25.377 1.00 57.94 93 GLN A O 1
ATOM 780 N N . GLY A 1 94 ? 8.707 -0.614 -25.479 1.00 59.84 94 GLY A N 1
ATOM 781 C CA . GLY A 1 94 ? 8.889 -1.498 -26.638 1.00 59.84 94 GLY A CA 1
ATOM 782 C C . GLY A 1 94 ? 9.281 -0.756 -27.925 1.00 59.84 94 GLY A C 1
ATOM 783 O O . GLY A 1 94 ? 10.163 -1.202 -28.666 1.00 59.84 94 GLY A O 1
ATOM 784 N N . ASP A 1 95 ? 8.707 0.427 -28.156 1.00 59.06 95 ASP A N 1
ATOM 785 C CA . ASP A 1 95 ? 8.972 1.224 -29.362 1.00 59.06 95 ASP A CA 1
ATOM 786 C C . ASP A 1 95 ? 10.371 1.862 -29.343 1.00 59.06 95 ASP A C 1
ATOM 788 O O . ASP A 1 95 ? 11.050 1.946 -30.370 1.00 59.06 95 ASP A O 1
ATOM 792 N N . MET A 1 96 ? 10.853 2.267 -28.163 1.00 59.94 96 MET A N 1
ATOM 793 C CA . MET A 1 96 ? 12.194 2.842 -28.012 1.00 59.94 96 MET A CA 1
ATOM 794 C C . MET A 1 96 ? 13.294 1.795 -28.226 1.00 59.94 96 MET A C 1
ATOM 796 O O . MET A 1 96 ? 14.321 2.114 -28.829 1.00 59.94 96 MET A O 1
ATOM 800 N N . LEU A 1 97 ? 13.088 0.554 -27.768 1.00 63.06 97 LEU A N 1
ATOM 801 C CA . LEU A 1 97 ? 14.043 -0.532 -28.000 1.00 63.06 97 LEU A CA 1
ATOM 802 C C . LEU A 1 97 ? 14.180 -0.819 -29.504 1.00 63.06 97 LEU A C 1
ATOM 804 O O . LEU A 1 97 ? 15.296 -0.863 -30.019 1.00 63.06 97 LEU A O 1
ATOM 808 N N . THR A 1 98 ? 13.050 -0.864 -30.216 1.00 68.75 98 THR A N 1
ATOM 809 C CA . THR A 1 98 ? 13.001 -1.030 -31.678 1.00 68.75 98 THR A CA 1
ATOM 810 C C . THR A 1 98 ? 13.748 0.096 -32.404 1.00 68.75 98 THR A C 1
ATOM 812 O O . THR A 1 98 ? 14.507 -0.152 -33.339 1.00 68.75 98 THR A O 1
ATOM 815 N N . ALA A 1 99 ? 13.601 1.345 -31.951 1.00 73.12 99 ALA A N 1
ATOM 816 C CA . ALA A 1 99 ? 14.303 2.484 -32.543 1.00 73.12 99 ALA A CA 1
ATOM 817 C C . ALA A 1 99 ? 15.826 2.455 -32.303 1.00 73.12 99 ALA A C 1
ATOM 819 O O . ALA A 1 99 ? 16.595 2.875 -33.170 1.00 73.12 99 ALA A O 1
ATOM 820 N N . ILE A 1 100 ? 16.287 1.969 -31.144 1.00 72.25 100 ILE A N 1
ATOM 821 C CA . ILE A 1 100 ? 17.722 1.810 -30.857 1.00 72.25 100 ILE A CA 1
ATOM 822 C C . ILE A 1 100 ? 18.317 0.687 -31.707 1.00 72.25 100 ILE A C 1
ATOM 824 O O . ILE A 1 100 ? 19.378 0.886 -32.297 1.00 72.25 100 ILE A O 1
ATOM 828 N N . GLU A 1 101 ? 17.636 -0.456 -31.802 1.00 77.44 101 GLU A N 1
ATOM 829 C CA . GLU A 1 101 ? 18.049 -1.573 -32.658 1.00 77.44 101 GLU A CA 1
ATOM 830 C C . GLU A 1 101 ? 18.150 -1.135 -34.120 1.00 77.44 101 GLU A C 1
ATOM 832 O O . GLU A 1 101 ? 19.178 -1.348 -34.761 1.00 77.44 101 GLU A O 1
ATOM 837 N N . GLN A 1 102 ? 17.142 -0.417 -34.615 1.00 81.50 102 GLN A N 1
ATOM 838 C CA . GLN A 1 102 ? 17.117 0.075 -35.986 1.00 81.50 102 GLN A CA 1
ATOM 839 C C . GLN A 1 102 ? 18.194 1.143 -36.255 1.00 81.50 102 GLN A C 1
ATOM 841 O O . GLN A 1 102 ? 18.851 1.115 -37.293 1.00 81.50 102 GLN A O 1
ATOM 846 N N . ASN A 1 103 ? 18.457 2.053 -35.312 1.00 83.88 103 ASN A N 1
ATOM 847 C CA . ASN A 1 103 ? 19.561 3.010 -35.442 1.00 83.88 10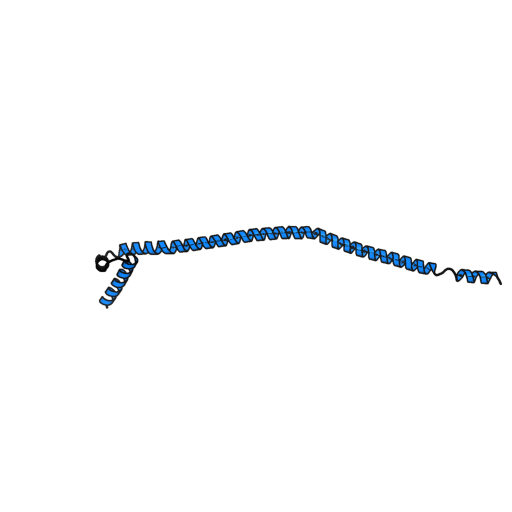3 ASN A CA 1
ATOM 848 C C . ASN A 1 103 ? 20.940 2.334 -35.386 1.00 83.88 103 ASN A C 1
ATOM 850 O O . ASN A 1 103 ? 21.860 2.765 -36.085 1.00 83.88 103 ASN A O 1
ATOM 854 N N . ALA A 1 104 ? 21.100 1.283 -34.579 1.00 86.69 104 ALA A N 1
ATOM 855 C CA . ALA A 1 104 ? 22.326 0.492 -34.536 1.00 86.69 104 ALA A CA 1
ATOM 856 C C . ALA A 1 104 ? 22.538 -0.286 -35.846 1.00 86.69 104 ALA A C 1
ATOM 858 O O . ALA A 1 104 ? 23.660 -0.328 -36.356 1.00 86.69 104 ALA A O 1
ATOM 859 N N . GLU A 1 105 ? 21.466 -0.835 -36.423 1.00 89.56 105 GLU A N 1
ATOM 860 C CA . GLU A 1 105 ? 21.479 -1.489 -37.733 1.00 89.56 105 GLU A CA 1
ATOM 861 C C . GLU A 1 105 ? 21.867 -0.504 -38.846 1.00 89.56 105 GLU A C 1
ATOM 863 O O . GLU A 1 105 ? 22.796 -0.777 -39.608 1.00 89.56 105 GLU A O 1
ATOM 868 N N . TYR A 1 106 ? 21.259 0.689 -38.885 1.00 90.12 106 TYR A N 1
ATOM 869 C CA . TYR A 1 106 ? 21.638 1.733 -39.844 1.00 90.12 106 TYR A CA 1
ATOM 870 C C . TYR A 1 106 ? 23.090 2.188 -39.679 1.00 90.12 106 TYR A C 1
ATOM 872 O O . TYR A 1 106 ? 23.795 2.381 -40.671 1.00 90.12 106 TYR A O 1
ATOM 880 N N . ALA A 1 107 ? 23.576 2.340 -38.444 1.00 88.94 107 ALA A N 1
ATOM 881 C CA . ALA A 1 107 ? 24.972 2.686 -38.199 1.00 88.94 107 ALA A CA 1
ATOM 882 C C . ALA A 1 107 ? 25.927 1.599 -38.724 1.00 88.94 107 ALA A C 1
ATOM 884 O O . ALA A 1 107 ? 26.941 1.922 -39.348 1.00 88.94 107 ALA A O 1
ATOM 885 N N . ALA A 1 108 ? 25.596 0.321 -38.519 1.00 91.75 108 ALA A N 1
ATOM 886 C CA . ALA A 1 108 ? 26.379 -0.799 -39.032 1.00 91.75 108 ALA A CA 1
ATOM 887 C C . ALA A 1 108 ? 26.388 -0.840 -40.571 1.00 91.75 108 ALA A C 1
ATOM 889 O O . ALA A 1 108 ? 27.460 -0.959 -41.173 1.00 91.75 108 ALA A O 1
ATOM 890 N N . ASP A 1 109 ? 25.227 -0.669 -41.207 1.00 92.56 109 ASP A N 1
ATOM 891 C CA . ASP A 1 109 ? 25.096 -0.651 -42.667 1.00 92.56 109 ASP A CA 1
ATOM 892 C C . ASP A 1 109 ? 25.861 0.532 -43.290 1.00 92.56 109 ASP A C 1
ATOM 894 O O . ASP A 1 109 ? 26.645 0.361 -44.226 1.00 92.56 109 ASP A O 1
ATOM 898 N N . HIS A 1 110 ? 25.761 1.731 -42.709 1.00 91.81 110 HIS A N 1
ATOM 899 C CA . HIS A 1 110 ? 26.524 2.894 -43.167 1.00 91.81 110 HIS A CA 1
ATOM 900 C C . HIS A 1 110 ? 28.040 2.709 -43.047 1.00 91.81 110 HIS A C 1
ATOM 902 O O . HIS A 1 110 ? 28.777 3.108 -43.953 1.00 91.81 110 HIS A O 1
ATOM 908 N N . VAL A 1 111 ? 28.530 2.078 -41.975 1.00 92.06 111 VAL A N 1
ATOM 909 C CA . VAL A 1 111 ? 29.959 1.752 -41.831 1.00 92.06 111 VAL A CA 1
ATOM 910 C C . VAL A 1 111 ? 30.394 0.741 -42.891 1.00 92.06 111 VAL A C 1
ATOM 912 O O . VAL A 1 111 ? 31.450 0.905 -43.509 1.00 92.06 111 VAL A O 1
ATOM 915 N N . GLN A 1 112 ? 29.579 -0.282 -43.154 1.00 91.81 112 GLN A N 1
ATOM 916 C CA . GLN A 1 112 ? 29.867 -1.276 -44.184 1.00 91.81 112 GLN A CA 1
ATOM 917 C C . GLN A 1 112 ? 29.911 -0.645 -45.581 1.00 91.81 112 GLN A C 1
ATOM 919 O O . GLN A 1 112 ? 30.882 -0.841 -46.319 1.00 91.81 112 GLN A O 1
ATOM 924 N N . GLN A 1 113 ? 28.912 0.161 -45.935 1.00 92.00 113 GLN A N 1
ATOM 925 C CA . GLN A 1 113 ? 28.883 0.893 -47.200 1.00 92.00 113 GLN A CA 1
ATOM 926 C C . GLN A 1 113 ? 30.076 1.847 -47.314 1.00 92.00 113 GLN A C 1
ATOM 928 O O . GLN A 1 113 ? 30.774 1.830 -48.332 1.00 92.00 113 GLN A O 1
ATOM 933 N N . GLY A 1 114 ? 30.384 2.598 -46.254 1.00 90.62 114 GLY A N 1
ATOM 934 C CA . GLY A 1 114 ? 31.558 3.466 -46.176 1.00 90.62 114 GLY A CA 1
ATOM 935 C C . GLY A 1 114 ? 32.858 2.716 -46.472 1.00 90.62 114 GLY A C 1
ATOM 936 O O . GLY A 1 114 ? 33.639 3.152 -47.319 1.00 90.62 114 GLY A O 1
ATOM 937 N N . ASN A 1 115 ? 33.050 1.536 -45.878 1.00 92.62 115 ASN A N 1
ATOM 938 C CA . ASN A 1 115 ? 34.212 0.688 -46.148 1.00 92.62 115 ASN A CA 1
ATOM 939 C C . ASN A 1 115 ? 34.306 0.272 -47.624 1.00 92.62 115 ASN A C 1
ATOM 941 O O . ASN A 1 115 ? 35.390 0.327 -48.208 1.00 92.62 115 ASN A O 1
ATOM 945 N N . THR A 1 116 ? 33.189 -0.092 -48.265 1.00 92.69 116 THR A N 1
ATOM 946 C CA . THR A 1 116 ? 33.201 -0.451 -49.698 1.00 92.69 116 THR A CA 1
ATOM 947 C C . THR A 1 116 ? 33.533 0.734 -50.606 1.00 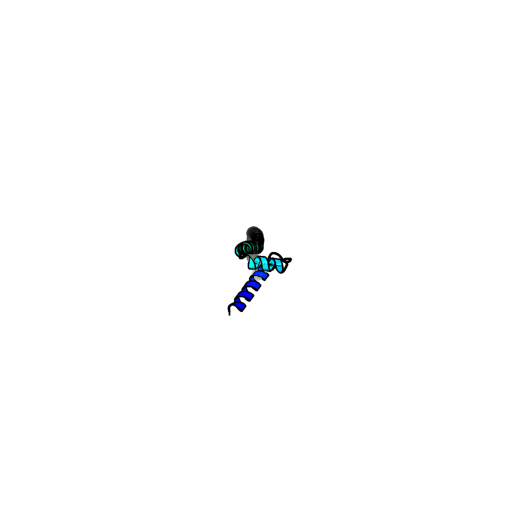92.69 116 THR A C 1
ATOM 949 O O . THR A 1 116 ? 34.249 0.578 -51.600 1.00 92.69 116 THR A O 1
ATOM 952 N N . VAL A 1 117 ? 33.046 1.931 -50.265 1.00 91.94 117 VAL A N 1
ATOM 953 C CA . VAL A 1 117 ? 33.337 3.164 -51.004 1.00 91.94 117 VAL A CA 1
ATOM 954 C C . VAL A 1 117 ? 34.812 3.528 -50.856 1.00 91.94 117 VAL A C 1
ATOM 956 O O . VAL A 1 117 ? 35.462 3.832 -51.856 1.00 91.94 117 VAL A O 1
ATOM 959 N N . VAL A 1 118 ? 35.362 3.427 -49.642 1.00 92.25 118 VAL A N 1
ATOM 960 C CA . VAL A 1 118 ? 36.787 3.657 -49.371 1.00 92.25 118 VAL A CA 1
ATOM 961 C C . VAL A 1 118 ? 37.658 2.663 -50.140 1.00 92.25 118 VAL A C 1
ATOM 963 O O . VAL A 1 118 ? 38.608 3.081 -50.800 1.00 92.25 118 VAL A O 1
ATOM 966 N N . ASP A 1 119 ? 37.320 1.372 -50.145 1.00 92.44 119 ASP A N 1
ATOM 967 C CA . ASP A 1 119 ? 38.065 0.359 -50.906 1.00 92.44 119 ASP A CA 1
ATOM 968 C C . ASP A 1 119 ? 38.063 0.656 -52.417 1.00 92.44 119 ASP A C 1
ATOM 970 O O . ASP A 1 119 ? 39.105 0.617 -53.082 1.00 92.44 119 ASP A O 1
ATOM 974 N N . ARG A 1 120 ? 36.907 1.046 -52.969 1.00 91.50 120 ARG A N 1
ATOM 975 C CA . ARG A 1 120 ? 36.800 1.457 -54.375 1.00 91.50 120 ARG A CA 1
ATOM 976 C C . ARG A 1 120 ? 37.630 2.708 -54.665 1.00 91.50 120 ARG A C 1
ATOM 978 O O . ARG A 1 120 ? 38.334 2.734 -55.675 1.00 91.50 120 ARG A O 1
ATOM 985 N N . ALA A 1 121 ? 37.587 3.710 -53.789 1.00 89.44 121 ALA A N 1
ATOM 986 C CA . ALA A 1 121 ? 38.369 4.935 -53.926 1.00 89.44 121 ALA A CA 1
ATOM 987 C C . ALA A 1 121 ? 39.878 4.651 -53.880 1.00 89.44 121 ALA A C 1
ATOM 989 O O . ALA A 1 121 ? 40.627 5.190 -54.693 1.00 89.44 121 ALA A O 1
ATOM 990 N N . ILE A 1 122 ? 40.331 3.745 -53.005 1.00 90.56 122 ILE A N 1
ATOM 991 C CA . ILE A 1 122 ? 41.730 3.295 -52.951 1.00 90.56 122 ILE A CA 1
ATOM 992 C C . ILE A 1 122 ? 42.129 2.615 -54.265 1.00 90.56 122 ILE A C 1
ATOM 994 O O . ILE A 1 122 ? 43.189 2.924 -54.817 1.00 90.56 122 ILE A O 1
ATOM 998 N N . LYS A 1 123 ? 41.293 1.712 -54.794 1.00 90.31 123 LYS A N 1
ATOM 999 C CA . LYS A 1 123 ? 41.541 1.035 -56.079 1.00 90.31 123 LYS A CA 1
ATOM 1000 C C . LYS A 1 123 ? 41.641 2.031 -57.235 1.00 90.31 123 LYS A C 1
ATOM 1002 O O . LYS A 1 123 ? 42.591 1.960 -58.012 1.00 90.31 123 LYS A O 1
ATOM 1007 N N . GLN A 1 124 ? 40.716 2.988 -57.313 1.00 87.06 124 GLN A N 1
ATOM 1008 C CA . GLN A 1 124 ? 40.744 4.051 -58.319 1.00 87.06 124 GLN A CA 1
ATOM 1009 C C . GLN A 1 124 ? 41.990 4.931 -58.173 1.00 87.06 124 GLN A C 1
ATOM 1011 O O . GLN A 1 124 ? 42.711 5.126 -59.144 1.00 87.06 124 GLN A O 1
ATOM 1016 N N . ALA A 1 125 ? 42.316 5.386 -56.961 1.00 85.31 125 ALA A N 1
ATOM 1017 C CA . ALA A 1 125 ? 43.503 6.202 -56.707 1.00 85.31 125 ALA A CA 1
ATOM 1018 C C . ALA A 1 125 ? 44.813 5.479 -57.071 1.00 85.31 125 ALA A C 1
ATOM 1020 O O . ALA A 1 125 ? 45.748 6.113 -57.559 1.00 85.31 125 ALA A O 1
ATOM 1021 N N . ARG A 1 126 ? 44.899 4.156 -56.865 1.00 83.44 126 ARG A N 1
ATOM 1022 C CA . ARG A 1 126 ? 46.040 3.339 -57.320 1.00 83.44 126 ARG A CA 1
ATOM 1023 C C . ARG A 1 126 ? 46.113 3.248 -58.845 1.00 83.44 126 ARG A C 1
ATOM 1025 O O . ARG A 1 126 ? 47.198 3.399 -59.394 1.00 83.44 126 ARG A O 1
ATOM 1032 N N . ALA A 1 127 ? 44.985 3.038 -59.523 1.00 79.62 127 ALA A N 1
ATOM 1033 C CA . ALA A 1 127 ? 44.936 2.946 -60.984 1.00 79.62 127 ALA A CA 1
ATOM 1034 C C . ALA A 1 127 ? 45.304 4.277 -61.668 1.00 79.62 127 ALA A C 1
ATOM 1036 O O . ALA A 1 127 ? 46.089 4.295 -62.614 1.00 79.62 127 ALA A O 1
ATOM 1037 N N . THR A 1 128 ? 44.816 5.406 -61.145 1.00 73.88 128 THR A N 1
ATOM 1038 C CA . THR A 1 128 ? 45.101 6.746 -61.689 1.00 73.88 128 THR A CA 1
ATOM 1039 C C . THR A 1 128 ? 46.547 7.196 -61.451 1.00 73.88 128 THR A C 1
ATOM 1041 O O . THR A 1 128 ? 47.027 8.106 -62.119 1.00 73.88 128 THR A O 1
ATOM 1044 N N . ARG A 1 129 ? 47.285 6.550 -60.539 1.00 67.12 129 ARG A N 1
ATOM 1045 C CA . ARG A 1 129 ? 48.711 6.828 -60.294 1.00 67.12 129 ARG A CA 1
ATOM 1046 C C . ARG A 1 129 ? 49.662 6.217 -61.333 1.00 67.12 129 ARG A C 1
ATOM 1048 O O . ARG A 1 129 ? 50.859 6.471 -61.249 1.00 67.12 129 ARG A O 1
ATOM 1055 N N . HIS A 1 130 ? 49.160 5.457 -62.311 1.00 63.72 130 HIS A N 1
ATOM 1056 C CA . HIS A 1 130 ? 49.983 4.757 -63.307 1.00 63.72 130 HIS A CA 1
ATOM 1057 C C . HIS A 1 130 ? 50.139 5.314 -64.750 1.00 63.72 130 HIS A C 1
ATOM 1059 O O . HIS A 1 130 ? 50.725 4.585 -65.553 1.00 63.72 130 HIS A O 1
ATOM 1065 N N . PRO A 1 131 ? 49.756 6.546 -65.153 1.00 56.91 131 PRO A N 1
ATOM 1066 C CA . PRO A 1 131 ? 49.884 6.942 -66.562 1.00 56.91 131 PRO A CA 1
ATOM 1067 C C . PRO A 1 131 ? 50.892 8.075 -66.826 1.00 56.91 131 PRO A C 1
ATOM 1069 O O . PRO A 1 131 ? 50.495 9.157 -67.236 1.00 56.91 131 PRO A O 1
ATOM 1072 N N . LEU A 1 132 ? 52.197 7.826 -66.663 1.00 57.03 132 LEU A N 1
ATOM 1073 C CA . LEU A 1 132 ? 53.241 8.664 -67.295 1.00 57.03 132 LEU A CA 1
ATOM 1074 C C . LEU A 1 132 ? 54.435 7.827 -67.782 1.00 57.03 132 LEU A C 1
ATOM 1076 O O . LEU A 1 132 ? 54.903 8.017 -68.899 1.00 57.03 132 LEU A O 1
ATOM 1080 N N . GLN A 1 133 ? 54.873 6.829 -67.009 1.00 58.50 133 GLN A N 1
ATOM 1081 C CA . GLN A 1 133 ? 56.048 6.009 -67.353 1.00 58.50 133 GLN A CA 1
ATOM 1082 C C . GLN A 1 133 ? 55.911 5.218 -68.671 1.00 58.50 133 GLN A C 1
ATOM 1084 O O . GLN A 1 133 ? 56.886 5.065 -69.399 1.00 58.50 133 GLN A O 1
ATOM 1089 N N . PHE A 1 134 ? 54.701 4.761 -69.015 1.00 59.25 134 PHE A N 1
ATOM 1090 C CA . PHE A 1 134 ? 54.461 4.024 -70.263 1.00 59.25 134 PHE A CA 1
ATOM 1091 C C . PHE A 1 134 ? 54.459 4.925 -71.505 1.00 59.25 134 PHE A C 1
ATOM 1093 O O . PHE A 1 134 ? 54.778 4.458 -72.592 1.00 59.25 134 PHE A O 1
ATOM 1100 N N . TRP A 1 135 ? 54.128 6.211 -71.350 1.00 60.94 135 TRP A N 1
ATOM 1101 C CA . TRP A 1 135 ? 54.124 7.168 -72.459 1.00 60.94 135 TRP A CA 1
ATOM 1102 C C . TRP A 1 135 ? 55.544 7.614 -72.823 1.00 60.94 135 TRP A C 1
ATOM 1104 O O . TRP A 1 135 ? 55.873 7.695 -74.002 1.00 60.94 135 TRP A O 1
ATOM 1114 N N . TYR A 1 136 ? 56.413 7.817 -71.826 1.00 62.16 136 TYR A N 1
ATOM 1115 C CA . TYR A 1 136 ? 57.819 8.154 -72.073 1.00 62.16 136 TYR A CA 1
ATOM 1116 C C . TYR A 1 136 ? 58.613 6.977 -72.665 1.00 62.16 136 TYR A C 1
ATOM 1118 O O . TYR A 1 136 ? 59.344 7.172 -73.628 1.00 62.16 136 TYR A O 1
ATOM 1126 N N . GLY A 1 137 ? 58.398 5.742 -72.191 1.00 62.72 137 GLY A N 1
ATOM 1127 C CA . GLY A 1 137 ? 59.106 4.566 -72.724 1.00 62.72 137 GLY A CA 1
ATOM 1128 C C . GLY A 1 137 ? 58.750 4.188 -74.173 1.00 62.72 137 GLY A C 1
ATOM 1129 O O . GLY A 1 137 ? 59.548 3.544 -74.846 1.00 62.72 137 GLY A O 1
ATOM 1130 N N . GLY A 1 138 ? 57.572 4.582 -74.670 1.00 63.41 138 GLY A N 1
ATOM 1131 C CA . GLY A 1 138 ? 57.173 4.367 -76.068 1.00 63.41 138 GLY A CA 1
ATOM 1132 C C . GLY A 1 138 ? 57.708 5.425 -77.039 1.00 63.41 138 GLY A C 1
ATOM 1133 O O . GLY A 1 138 ? 57.930 5.116 -78.206 1.00 63.41 138 GLY A O 1
ATOM 1134 N N . LEU A 1 139 ? 57.941 6.654 -76.565 1.00 61.22 139 LEU A N 1
ATOM 1135 C CA . LEU A 1 139 ? 58.527 7.736 -77.366 1.00 61.22 139 LEU A CA 1
ATOM 1136 C C . LEU A 1 139 ? 60.027 7.518 -77.622 1.00 61.22 139 LEU A C 1
ATOM 1138 O O . LEU A 1 139 ? 60.481 7.786 -78.731 1.00 61.22 139 LEU A O 1
ATOM 1142 N N . ASP A 1 140 ? 60.767 6.961 -76.658 1.00 57.16 140 ASP A N 1
ATOM 1143 C CA . ASP A 1 140 ? 62.200 6.661 -76.824 1.00 57.16 140 ASP A CA 1
ATOM 1144 C C . ASP A 1 140 ? 62.469 5.536 -77.846 1.00 57.16 140 ASP A C 1
ATOM 1146 O O . ASP A 1 140 ? 63.491 5.558 -78.527 1.00 57.16 140 ASP A O 1
ATOM 1150 N N . LEU A 1 141 ? 61.547 4.577 -78.024 1.00 55.62 141 LEU A N 1
ATOM 1151 C CA . LEU A 1 141 ? 61.725 3.450 -78.957 1.00 55.62 141 LEU A CA 1
ATOM 1152 C C . LEU A 1 141 ? 61.469 3.816 -80.436 1.00 55.62 141 LEU A C 1
ATOM 1154 O O . LEU A 1 141 ? 61.814 3.047 -81.326 1.00 55.62 141 LEU A O 1
ATOM 1158 N N . VAL A 1 142 ? 60.834 4.960 -80.712 1.00 58.41 142 VAL A N 1
ATOM 1159 C CA . VAL A 1 142 ? 60.448 5.385 -82.075 1.00 58.41 142 VAL A CA 1
ATOM 1160 C C . VAL A 1 142 ? 61.474 6.353 -82.694 1.00 58.41 142 VAL A C 1
ATOM 1162 O O . VAL A 1 142 ? 61.390 6.656 -83.881 1.00 58.41 142 VAL A O 1
ATOM 1165 N N . ILE A 1 143 ? 62.462 6.825 -81.922 1.00 51.22 143 ILE A N 1
ATOM 1166 C CA . ILE A 1 143 ? 63.433 7.857 -82.344 1.00 51.22 143 ILE A CA 1
ATOM 1167 C C . ILE A 1 143 ? 64.838 7.280 -82.664 1.00 51.22 143 ILE A C 1
ATOM 1169 O O . ILE A 1 143 ? 65.753 8.037 -82.984 1.00 51.22 143 ILE A O 1
ATOM 1173 N N . GLN A 1 144 ? 65.031 5.957 -82.665 1.00 45.16 144 GLN A N 1
ATOM 1174 C CA . GLN A 1 144 ? 66.340 5.315 -82.885 1.00 45.16 144 GLN A CA 1
ATOM 1175 C C . GLN A 1 144 ? 66.347 4.391 -84.103 1.00 45.16 144 GLN A C 1
ATOM 1177 O O . GLN A 1 144 ? 67.374 4.396 -84.821 1.00 45.16 144 GLN A O 1
#

pLDDT: mean 76.69, std 13.0, range [45.16, 95.25]

Sequence (144 aa):
MERMYERKYRQRIERQIRFVKPNASQDEVDRIVDSNEPSQIFAQSLVYTTRSNQGQQVLAEVQNRHDDIKHIEKTIVELHQLLADMSMLVEQQGDMLTAIEQNAEYAADHVQQGNTVVDRAIKQARATRHPLQFWYGGLDLVIQ